Protein AF-A0A432VXI5-F1 (afdb_monomer_lite)

Foldseek 3Di:
DVVLLVLLVVLVVLLVVLVVVLVVLCVVLLVVCCVVPVPLSVVQDDDPVCPPPNSVCCVQQVVVLVPPPDPVNSVSSPVSNVSVVSSVVSVVSSVVSVVVVVVVD

Structure (mmCIF, N/CA/C/O backbone):
data_AF-A0A432VXI5-F1
#
_entry.id   AF-A0A432VXI5-F1
#
loop_
_atom_site.group_PDB
_atom_site.id
_atom_site.type_symbol
_atom_site.label_atom_id
_atom_site.label_alt_id
_atom_site.label_comp_id
_atom_site.label_asym_id
_atom_site.label_entity_id
_atom_site.label_seq_id
_atom_site.pdbx_PDB_ins_code
_atom_site.Cartn_x
_atom_site.Cartn_y
_atom_site.Cartn_z
_atom_site.occupancy
_atom_site.B_iso_or_equiv
_atom_site.auth_seq_id
_atom_site.auth_comp_id
_atom_site.auth_asym_id
_atom_site.auth_atom_id
_atom_site.pdbx_PDB_model_num
ATOM 1 N N . MET A 1 1 ? 18.303 -3.296 -26.479 1.00 77.56 1 MET A N 1
ATOM 2 C CA . MET A 1 1 ? 17.075 -2.656 -25.960 1.00 77.56 1 MET A CA 1
ATOM 3 C C . MET A 1 1 ? 16.111 -3.669 -25.365 1.00 77.56 1 MET A C 1
ATOM 5 O O . MET A 1 1 ? 15.550 -3.382 -24.317 1.00 77.56 1 MET A O 1
ATOM 9 N N . ASP A 1 2 ? 16.000 -4.863 -25.948 1.00 82.19 2 ASP A N 1
ATOM 10 C CA . ASP A 1 2 ? 15.068 -5.912 -25.499 1.00 82.19 2 ASP A CA 1
ATOM 11 C C . ASP A 1 2 ? 15.251 -6.315 -24.025 1.00 82.19 2 ASP A C 1
ATOM 13 O O . ASP A 1 2 ? 14.289 -6.307 -23.270 1.00 82.19 2 ASP A O 1
ATOM 17 N N . TYR A 1 3 ? 16.493 -6.483 -23.554 1.00 87.25 3 TYR A N 1
ATOM 18 C CA . TYR A 1 3 ? 16.768 -6.784 -22.138 1.00 87.25 3 TYR A CA 1
ATOM 19 C C . TYR A 1 3 ? 16.259 -5.708 -21.155 1.00 87.25 3 TYR A C 1
ATOM 21 O O . TYR A 1 3 ? 15.808 -6.016 -20.056 1.00 87.25 3 TYR A O 1
ATOM 29 N N . VAL A 1 4 ? 16.310 -4.426 -21.539 1.00 86.94 4 VAL A N 1
ATOM 30 C CA . VAL A 1 4 ? 15.814 -3.322 -20.693 1.00 86.94 4 VAL A CA 1
ATOM 31 C C . VAL A 1 4 ? 14.287 -3.338 -20.643 1.00 86.94 4 VAL A C 1
ATOM 33 O O . VAL A 1 4 ? 13.696 -3.076 -19.594 1.00 86.94 4 VAL A O 1
ATOM 36 N N . PHE A 1 5 ? 13.651 -3.685 -21.762 1.00 88.00 5 PHE A N 1
ATOM 37 C CA . PHE A 1 5 ? 12.208 -3.860 -21.843 1.00 88.00 5 PHE A CA 1
ATOM 38 C C . PHE A 1 5 ? 11.730 -5.053 -21.001 1.00 88.00 5 PHE A C 1
ATOM 40 O O . PHE A 1 5 ? 10.776 -4.907 -20.240 1.00 88.00 5 PHE A O 1
ATOM 47 N N . ASP A 1 6 ? 12.437 -6.185 -21.036 1.00 91.38 6 ASP A N 1
ATOM 48 C CA . ASP A 1 6 ? 12.122 -7.354 -20.206 1.00 91.38 6 ASP A CA 1
ATOM 49 C C . ASP A 1 6 ? 12.199 -7.028 -18.706 1.00 91.38 6 ASP A C 1
ATOM 51 O O . ASP A 1 6 ? 11.297 -7.371 -17.939 1.00 91.38 6 ASP A O 1
ATOM 55 N N . ILE A 1 7 ? 13.226 -6.284 -18.277 1.00 91.31 7 ILE A N 1
ATOM 56 C CA . ILE A 1 7 ? 13.325 -5.801 -16.891 1.00 91.31 7 ILE A CA 1
ATOM 57 C C . ILE A 1 7 ? 12.150 -4.875 -16.554 1.00 91.31 7 ILE A C 1
ATOM 59 O O . ILE A 1 7 ? 11.556 -5.000 -15.481 1.00 91.31 7 ILE A O 1
ATOM 63 N N . ALA A 1 8 ? 11.785 -3.957 -17.454 1.00 91.00 8 ALA A N 1
ATOM 64 C CA . ALA A 1 8 ? 10.646 -3.069 -17.243 1.00 91.00 8 ALA A CA 1
ATOM 65 C C . ALA A 1 8 ? 9.347 -3.868 -17.019 1.00 91.00 8 ALA A C 1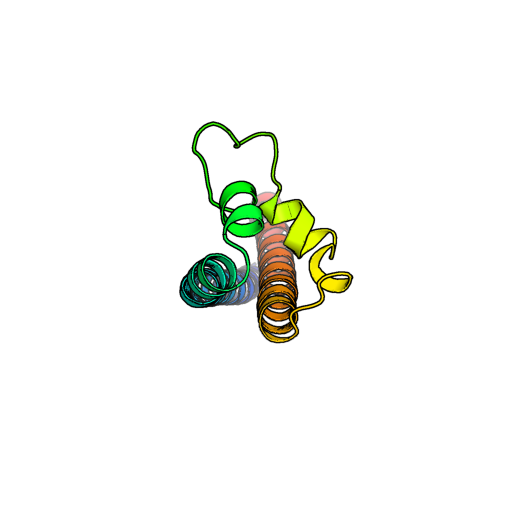
ATOM 67 O O . ALA A 1 8 ? 8.581 -3.545 -16.109 1.00 91.00 8 ALA A O 1
ATOM 68 N N . LEU A 1 9 ? 9.132 -4.952 -17.772 1.00 92.50 9 LEU A N 1
ATOM 69 C CA . LEU A 1 9 ? 7.979 -5.838 -17.591 1.00 92.50 9 LEU A CA 1
ATOM 70 C C . LEU A 1 9 ? 7.961 -6.520 -16.217 1.00 92.50 9 LEU A C 1
ATOM 72 O O . LEU A 1 9 ? 6.892 -6.626 -15.614 1.00 92.50 9 LEU A O 1
ATOM 76 N N . VAL A 1 10 ? 9.116 -6.926 -15.678 1.00 94.50 10 VAL A N 1
ATOM 77 C CA . VAL A 1 10 ? 9.202 -7.487 -14.316 1.00 94.50 10 VAL A CA 1
ATOM 78 C C . VAL A 1 10 ? 8.711 -6.474 -13.278 1.00 94.50 10 VAL A C 1
ATOM 80 O O . VAL A 1 10 ? 7.903 -6.814 -12.410 1.00 94.50 10 VAL A O 1
ATOM 83 N N . PHE A 1 11 ? 9.137 -5.213 -13.387 1.00 94.12 11 PHE A N 1
ATOM 84 C CA . PHE A 1 11 ? 8.687 -4.151 -12.483 1.00 94.12 11 PHE A CA 1
ATOM 85 C C . PHE A 1 11 ? 7.205 -3.799 -12.669 1.00 94.12 11 PHE A C 1
ATOM 87 O O . PHE A 1 11 ? 6.505 -3.576 -11.679 1.00 94.12 11 PHE A O 1
ATOM 94 N N . ALA A 1 12 ? 6.693 -3.823 -13.902 1.00 92.06 12 ALA A N 1
ATOM 95 C CA . ALA A 1 12 ? 5.262 -3.676 -14.163 1.00 92.06 12 ALA A CA 1
ATOM 96 C C . ALA A 1 12 ? 4.444 -4.812 -13.520 1.00 92.06 12 ALA A C 1
ATOM 98 O O . ALA A 1 12 ? 3.410 -4.558 -12.901 1.00 92.06 12 ALA A O 1
ATOM 99 N N . GLY A 1 13 ? 4.932 -6.054 -13.599 1.00 94.94 13 GLY A N 1
ATOM 100 C CA . GLY A 1 13 ? 4.329 -7.209 -12.934 1.00 94.94 13 GLY A CA 1
ATOM 101 C C . GLY A 1 13 ? 4.325 -7.069 -11.410 1.00 94.94 13 GLY A C 1
ATOM 102 O O . GLY A 1 13 ? 3.288 -7.259 -10.773 1.00 94.94 13 GLY A O 1
ATOM 103 N N . ALA A 1 14 ? 5.450 -6.656 -10.818 1.00 94.12 14 ALA A N 1
ATOM 104 C CA . ALA A 1 14 ? 5.541 -6.378 -9.384 1.00 94.12 14 ALA A CA 1
ATOM 105 C C . ALA A 1 14 ? 4.561 -5.275 -8.942 1.00 94.12 14 ALA A C 1
ATOM 107 O O . ALA A 1 14 ? 3.901 -5.410 -7.909 1.00 94.12 14 ALA A O 1
ATOM 108 N N . PHE A 1 15 ? 4.407 -4.214 -9.741 1.00 94.50 15 PHE A N 1
ATOM 109 C CA . PHE A 1 15 ? 3.408 -3.175 -9.496 1.00 94.50 15 PHE A CA 1
ATOM 110 C C . PHE A 1 15 ? 1.975 -3.722 -9.555 1.00 94.50 15 PHE A C 1
ATOM 112 O O . PHE A 1 15 ? 1.188 -3.464 -8.642 1.00 94.50 15 PHE A O 1
ATOM 119 N N . ALA A 1 16 ? 1.640 -4.519 -10.574 1.00 95.44 16 ALA A N 1
ATOM 120 C CA . ALA A 1 16 ? 0.315 -5.121 -10.716 1.00 95.44 16 ALA A CA 1
ATOM 121 C C . ALA A 1 16 ? -0.030 -6.039 -9.531 1.00 95.44 16 ALA A C 1
ATOM 123 O O . ALA A 1 16 ? -1.122 -5.944 -8.967 1.00 95.44 16 ALA A O 1
ATOM 124 N N . ILE A 1 17 ? 0.920 -6.867 -9.088 1.00 95.38 17 ILE A N 1
ATOM 125 C CA . ILE A 1 17 ? 0.770 -7.694 -7.881 1.00 95.38 17 ILE A CA 1
ATOM 126 C C . ILE A 1 17 ? 0.562 -6.805 -6.648 1.00 95.38 17 ILE A C 1
ATOM 128 O O . ILE A 1 17 ? -0.344 -7.054 -5.852 1.00 95.38 17 ILE A O 1
ATOM 132 N N . GLY A 1 18 ? 1.345 -5.733 -6.507 1.00 93.44 18 GLY A N 1
ATOM 133 C CA . GLY A 1 18 ? 1.194 -4.760 -5.426 1.00 93.44 18 GLY A CA 1
ATOM 134 C C . GLY A 1 18 ? -0.196 -4.113 -5.384 1.00 93.44 18 GLY A C 1
ATOM 135 O O . GLY A 1 18 ? -0.780 -3.981 -4.305 1.00 93.44 18 GLY A O 1
ATOM 136 N N . LEU A 1 19 ? -0.776 -3.776 -6.542 1.00 92.50 19 LEU A N 1
ATOM 137 C CA . LEU A 1 19 ? -2.148 -3.265 -6.638 1.00 92.50 19 LEU A CA 1
ATOM 138 C C . LEU A 1 19 ? -3.181 -4.298 -6.180 1.00 92.50 19 LEU A C 1
ATOM 140 O O . LEU A 1 19 ? -4.062 -3.964 -5.388 1.00 92.50 19 LEU A O 1
ATOM 144 N N . ILE 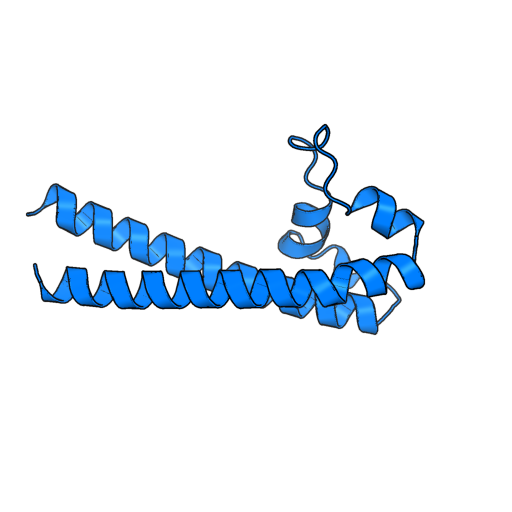A 1 20 ? -3.056 -5.552 -6.623 1.00 95.31 20 ILE A N 1
ATOM 145 C CA . ILE A 1 20 ? -3.963 -6.639 -6.224 1.00 95.31 20 ILE A CA 1
ATOM 146 C C . ILE A 1 20 ? -3.922 -6.838 -4.705 1.00 95.31 20 ILE A C 1
ATOM 148 O O . ILE A 1 20 ? -4.969 -6.892 -4.054 1.00 95.31 20 ILE A O 1
ATOM 152 N N . ILE A 1 21 ? -2.722 -6.884 -4.118 1.00 94.19 21 ILE A N 1
ATOM 153 C CA . ILE A 1 21 ? -2.555 -7.018 -2.666 1.00 94.19 21 ILE A CA 1
ATOM 154 C C . ILE A 1 21 ? -3.144 -5.799 -1.944 1.00 94.19 21 ILE A C 1
ATOM 156 O O . ILE A 1 21 ? -3.830 -5.963 -0.937 1.00 94.19 21 ILE A O 1
ATOM 160 N N . THR A 1 22 ? -2.936 -4.585 -2.460 1.00 91.94 22 THR A N 1
ATOM 161 C CA . THR A 1 22 ? -3.504 -3.354 -1.881 1.00 91.94 22 THR A CA 1
ATOM 162 C C . THR A 1 22 ? -5.030 -3.408 -1.845 1.00 91.94 22 THR A C 1
ATOM 164 O O . THR A 1 22 ? -5.630 -3.148 -0.803 1.00 91.94 22 THR A O 1
ATOM 167 N N . VAL A 1 23 ? -5.665 -3.808 -2.949 1.00 91.06 23 VAL A N 1
ATOM 168 C CA . VAL A 1 23 ? -7.124 -3.965 -3.033 1.00 91.06 23 VAL A CA 1
ATOM 169 C C . VAL A 1 23 ? -7.617 -5.016 -2.037 1.00 91.06 23 VAL A C 1
ATOM 171 O O . VAL A 1 23 ? -8.572 -4.772 -1.300 1.00 91.06 23 VAL A O 1
ATOM 174 N N . PHE A 1 24 ? -6.940 -6.162 -1.947 1.00 93.12 24 PHE A N 1
ATOM 175 C CA . PHE A 1 24 ? -7.278 -7.195 -0.968 1.00 93.12 24 PHE A CA 1
ATOM 176 C C . PHE A 1 24 ? -7.169 -6.689 0.479 1.00 93.12 24 PHE A C 1
ATOM 178 O O . PHE A 1 24 ? -8.054 -6.928 1.303 1.00 93.12 24 PHE A O 1
ATOM 185 N N . LEU A 1 25 ? -6.106 -5.945 0.791 1.00 92.06 25 LEU A N 1
ATOM 186 C CA . LEU A 1 25 ? -5.915 -5.343 2.106 1.00 92.06 25 LEU A CA 1
ATOM 187 C C . LEU A 1 25 ? -6.981 -4.288 2.412 1.00 92.06 25 LEU A C 1
ATOM 189 O O . LEU A 1 25 ? -7.439 -4.229 3.549 1.00 92.06 25 LEU A O 1
ATOM 193 N N . TRP A 1 26 ? -7.444 -3.513 1.427 1.00 92.19 26 TRP A N 1
ATOM 194 C CA . TRP A 1 26 ? -8.577 -2.597 1.598 1.00 92.19 26 TRP A CA 1
ATOM 195 C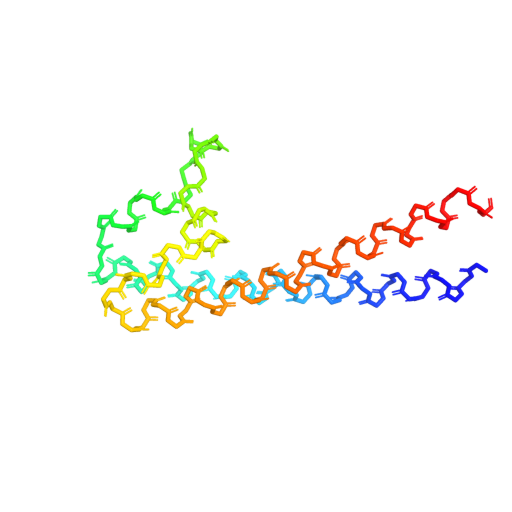 C . TRP A 1 26 ? -9.856 -3.312 2.004 1.00 92.19 26 TRP A C 1
ATOM 197 O O . TRP A 1 26 ? -10.517 -2.873 2.949 1.00 92.19 26 TRP A O 1
ATOM 207 N N . PHE A 1 27 ? -10.177 -4.435 1.360 1.00 91.31 27 PHE A N 1
ATOM 208 C CA . PHE A 1 27 ? -11.361 -5.220 1.712 1.00 91.31 27 PHE A CA 1
ATOM 209 C C . PHE A 1 27 ? -11.337 -5.734 3.154 1.00 91.31 27 PHE A C 1
ATOM 211 O O . PHE A 1 27 ? -12.401 -5.917 3.736 1.00 91.31 27 PHE A O 1
ATOM 218 N N . LYS A 1 28 ? -10.159 -5.922 3.761 1.00 91.62 28 LYS A N 1
ATOM 219 C CA . LYS A 1 28 ? -10.038 -6.261 5.189 1.00 91.62 28 LYS A CA 1
ATOM 220 C C . LYS A 1 28 ? -9.968 -5.033 6.096 1.00 91.62 28 LYS A C 1
ATOM 222 O O . LYS A 1 28 ? -10.593 -5.005 7.153 1.00 91.62 28 LYS A O 1
ATOM 227 N N . PHE A 1 29 ? -9.224 -4.014 5.684 1.00 92.00 29 PHE A N 1
ATOM 228 C CA . PHE A 1 29 ? -8.957 -2.817 6.473 1.00 92.00 29 PHE A CA 1
ATOM 229 C C . PHE A 1 29 ? -10.215 -1.975 6.696 1.00 92.00 29 PHE A C 1
ATOM 231 O O . PHE A 1 29 ? -10.515 -1.618 7.831 1.00 92.00 29 PHE A O 1
ATOM 238 N N . PHE A 1 30 ? -10.987 -1.681 5.648 1.00 91.69 30 PHE A N 1
ATOM 239 C CA . PHE A 1 30 ? -12.141 -0.789 5.776 1.00 91.69 30 PHE A CA 1
ATOM 240 C C . PHE A 1 30 ? -13.247 -1.339 6.694 1.00 91.69 30 PHE A C 1
ATOM 242 O O . PHE A 1 30 ? -13.730 -0.574 7.530 1.00 91.69 30 PHE A O 1
ATOM 249 N N . PRO A 1 31 ? -13.635 -2.629 6.621 1.00 92.88 31 PRO A N 1
ATOM 250 C CA . PRO A 1 31 ? -14.555 -3.213 7.596 1.00 92.88 31 PRO A CA 1
ATOM 251 C C . PRO A 1 31 ? -13.995 -3.222 9.021 1.00 92.88 31 PRO A C 1
ATOM 253 O O . PRO A 1 31 ? -14.726 -2.919 9.961 1.00 92.88 31 PRO A O 1
ATOM 256 N N . LEU A 1 32 ? -12.700 -3.517 9.189 1.00 92.75 32 LEU A N 1
ATOM 257 C CA . LEU A 1 32 ? -12.046 -3.511 10.499 1.00 92.75 32 LEU A CA 1
ATOM 258 C C . LEU A 1 32 ? -12.112 -2.126 11.154 1.00 92.75 32 LEU A C 1
ATOM 260 O O . LEU A 1 32 ? -12.497 -2.018 12.319 1.00 92.75 32 LEU A O 1
ATOM 264 N N . VAL A 1 33 ? -11.777 -1.075 10.401 1.00 91.62 33 VAL A N 1
ATOM 265 C CA . VAL A 1 33 ? -11.882 0.308 10.877 1.00 91.62 33 VAL A CA 1
ATOM 266 C C . VAL A 1 33 ? -13.339 0.652 11.161 1.00 91.62 33 VAL A C 1
ATOM 268 O O . VAL A 1 33 ? -13.622 1.141 12.240 1.00 91.62 33 VAL A O 1
ATOM 271 N N . LYS A 1 34 ? -14.281 0.321 10.267 1.00 92.62 34 LYS A N 1
ATOM 272 C CA . LYS A 1 34 ? -15.715 0.593 10.476 1.00 92.62 34 LYS A CA 1
ATOM 273 C C . LYS A 1 34 ? -16.255 0.004 11.782 1.00 92.62 34 LYS A C 1
ATOM 275 O O . LYS A 1 34 ? -17.076 0.645 12.427 1.00 92.62 34 LYS A O 1
ATOM 280 N N . ASN A 1 35 ? -15.814 -1.198 12.150 1.00 92.31 35 ASN A N 1
ATOM 281 C CA . ASN A 1 35 ? -16.267 -1.880 13.364 1.00 92.31 35 ASN A CA 1
ATOM 282 C C . ASN A 1 35 ? -15.572 -1.371 14.634 1.00 92.31 35 ASN A C 1
ATOM 284 O O . ASN A 1 35 ? -16.149 -1.440 15.712 1.00 92.31 35 ASN A O 1
ATOM 288 N N . THR A 1 36 ? -14.332 -0.899 14.507 1.00 91.12 36 THR A N 1
ATOM 289 C CA . THR A 1 36 ? -13.521 -0.430 15.639 1.00 91.12 36 THR A CA 1
ATOM 290 C C . THR A 1 36 ? -13.780 1.043 15.946 1.00 91.12 36 THR A C 1
ATOM 292 O O . THR A 1 36 ? -13.884 1.430 17.103 1.00 91.12 36 THR A O 1
ATOM 295 N N . ASP A 1 37 ? -13.858 1.856 14.898 1.00 89.00 37 ASP A N 1
ATOM 296 C CA . ASP A 1 37 ? -13.949 3.308 14.947 1.00 89.00 37 ASP A CA 1
ATOM 297 C C . ASP A 1 37 ? -14.700 3.820 13.708 1.00 89.00 37 ASP A C 1
ATOM 299 O O . ASP A 1 37 ? -14.122 4.097 12.644 1.00 89.00 37 ASP A O 1
ATOM 303 N N . PRO A 1 38 ? -16.034 3.907 13.829 1.00 89.38 38 PRO A N 1
ATOM 304 C CA . PRO A 1 38 ? -16.895 4.384 12.761 1.00 89.38 38 PRO A CA 1
ATOM 305 C C . PRO A 1 38 ? -16.570 5.817 12.327 1.00 89.38 38 PRO A C 1
ATOM 307 O O . PRO A 1 38 ? -16.802 6.158 11.166 1.00 89.38 38 PRO A O 1
ATOM 310 N N . GLU A 1 39 ? -16.048 6.655 13.226 1.00 88.69 39 GLU A N 1
ATOM 311 C CA . GLU A 1 39 ? -15.718 8.049 12.935 1.00 88.69 39 GLU A CA 1
ATOM 312 C C . GLU A 1 39 ? -14.482 8.132 12.037 1.00 88.69 39 GLU A C 1
ATOM 314 O O . GLU A 1 39 ? -14.539 8.736 10.960 1.00 88.69 39 GLU A O 1
ATOM 319 N N . LEU A 1 40 ? -13.410 7.419 12.397 1.00 87.00 40 LEU A N 1
ATOM 320 C CA . LEU A 1 40 ? -12.232 7.277 11.545 1.00 87.00 40 LEU A CA 1
ATOM 321 C C . LEU A 1 40 ? -12.609 6.671 10.189 1.00 87.00 40 LEU A C 1
ATOM 323 O O . LEU A 1 40 ? -12.172 7.154 9.145 1.00 87.00 40 LEU A O 1
ATOM 327 N N . TYR A 1 41 ? -13.483 5.662 10.158 1.00 89.56 41 TYR A N 1
ATOM 328 C CA . TYR A 1 41 ? -13.976 5.108 8.896 1.00 89.56 41 TYR A CA 1
ATOM 329 C C . TYR A 1 41 ? -14.670 6.164 8.019 1.00 89.56 41 TYR A C 1
ATOM 331 O O . TYR A 1 41 ? -14.454 6.198 6.807 1.00 89.56 41 TYR A O 1
ATOM 339 N N . GLN A 1 42 ? -15.483 7.050 8.600 1.00 86.31 42 GLN A N 1
ATOM 340 C CA . GLN A 1 42 ? -16.157 8.122 7.858 1.00 86.31 42 GLN A CA 1
ATOM 341 C C . GLN A 1 42 ? -15.187 9.140 7.256 1.00 86.31 42 GLN A C 1
ATOM 343 O O . GLN A 1 42 ? -15.494 9.693 6.192 1.00 86.31 42 GLN A O 1
ATOM 348 N N . GLN A 1 43 ? -14.049 9.362 7.918 1.00 84.94 43 GLN A N 1
ATOM 349 C CA . GLN A 1 43 ? -12.963 10.212 7.436 1.00 84.94 43 GLN A CA 1
ATOM 350 C C . GLN A 1 43 ? -12.158 9.512 6.335 1.00 84.94 43 GLN A C 1
ATOM 352 O O . GLN A 1 43 ? -11.883 10.117 5.305 1.00 84.94 43 GLN A O 1
ATOM 357 N N . LEU A 1 44 ? -11.816 8.232 6.515 1.00 84.31 44 LEU A N 1
ATOM 358 C CA . LEU A 1 44 ? -10.970 7.480 5.583 1.00 84.31 44 LEU A CA 1
ATOM 359 C C . LEU A 1 44 ? -11.706 6.983 4.334 1.00 84.31 44 LEU A C 1
ATOM 361 O O . LEU A 1 44 ? -11.058 6.748 3.312 1.00 84.31 44 LEU A O 1
ATOM 365 N N . ARG A 1 45 ? -13.028 6.767 4.396 1.00 78.94 45 ARG A N 1
ATOM 366 C CA . ARG A 1 45 ? -13.782 6.202 3.267 1.00 78.94 45 ARG A CA 1
ATOM 367 C C . ARG A 1 45 ? -13.658 7.091 2.031 1.00 78.94 45 ARG A C 1
ATOM 369 O O . ARG A 1 45 ? -13.782 8.314 2.107 1.00 78.94 45 ARG A O 1
ATOM 376 N N . PHE A 1 46 ? -13.495 6.464 0.872 1.00 67.56 46 PHE A N 1
ATOM 377 C CA . PHE A 1 46 ? -13.471 7.163 -0.408 1.00 67.56 46 PHE A CA 1
ATOM 378 C C . PHE A 1 46 ? -14.822 7.855 -0.656 1.00 67.56 46 PHE A C 1
ATOM 380 O O . PHE A 1 46 ? -15.816 7.207 -0.978 1.00 67.56 46 PHE A O 1
ATOM 387 N N . ARG A 1 47 ? -14.881 9.181 -0.480 1.00 61.03 47 ARG A N 1
ATOM 388 C CA . ARG A 1 47 ? -16.004 10.015 -0.934 1.00 61.03 47 ARG A CA 1
ATOM 389 C C . ARG A 1 47 ? -15.607 10.682 -2.248 1.00 61.03 47 ARG A C 1
ATOM 391 O O . ARG A 1 47 ? -14.546 11.296 -2.313 1.00 61.03 47 ARG A O 1
ATOM 398 N N . ALA A 1 48 ? -16.481 10.626 -3.255 1.00 52.78 48 ALA A N 1
ATOM 399 C CA . ALA A 1 48 ? -16.255 11.227 -4.577 1.00 52.78 48 ALA A CA 1
ATOM 400 C C . ALA A 1 48 ? -15.897 12.730 -4.518 1.00 52.78 48 ALA A C 1
ATOM 402 O O . ALA A 1 48 ? -15.140 13.216 -5.347 1.00 52.78 48 ALA A O 1
ATOM 403 N N . TRP A 1 49 ? -16.373 13.453 -3.495 1.00 46.47 49 TRP A N 1
ATOM 404 C CA . TRP A 1 49 ? -16.087 14.882 -3.289 1.00 46.47 49 TRP A CA 1
ATOM 405 C C . TRP A 1 49 ? -14.743 15.161 -2.579 1.00 46.47 49 TRP A C 1
ATOM 407 O O . TRP A 1 49 ? -14.249 16.283 -2.579 1.00 46.47 49 TRP A O 1
ATOM 417 N N . SER A 1 50 ? -14.109 14.147 -1.984 1.00 50.09 50 SER A N 1
ATOM 418 C CA . SER A 1 50 ? -12.864 14.273 -1.208 1.00 50.09 50 SER A CA 1
ATOM 419 C C . SER A 1 50 ? -11.619 13.967 -2.047 1.00 50.09 50 SER A C 1
ATOM 421 O O . SER A 1 50 ? -10.611 13.513 -1.523 1.00 50.09 50 SER A O 1
ATOM 423 N N . LEU A 1 51 ? -11.651 14.194 -3.361 1.00 49.97 51 LEU A N 1
ATOM 424 C CA . LEU A 1 51 ? -10.489 13.945 -4.227 1.00 49.97 51 LEU A CA 1
ATOM 425 C C . LEU A 1 51 ? -9.268 14.822 -3.869 1.00 49.97 51 LEU A C 1
ATOM 427 O O . LEU A 1 51 ? -8.134 14.439 -4.160 1.00 49.97 51 LEU A O 1
ATOM 431 N N . PHE A 1 52 ? -9.487 15.952 -3.182 1.00 50.66 52 PHE A N 1
ATOM 432 C CA . PHE A 1 52 ? -8.443 16.916 -2.805 1.00 50.66 52 PHE A CA 1
ATOM 433 C C . PHE A 1 52 ? -7.959 16.801 -1.357 1.00 50.66 52 PHE A C 1
ATOM 435 O O . PHE A 1 52 ? -6.795 17.078 -1.080 1.00 50.66 52 PHE A O 1
ATOM 442 N N . ASN A 1 53 ? -8.814 16.343 -0.441 1.00 52.06 53 ASN A N 1
ATOM 443 C CA . ASN A 1 53 ? -8.409 16.001 0.915 1.00 52.06 53 ASN A CA 1
ATOM 444 C C . ASN A 1 53 ? -8.205 14.492 0.912 1.00 52.06 53 ASN A C 1
ATOM 446 O O . ASN A 1 53 ? -9.178 13.763 0.764 1.00 52.06 53 ASN A O 1
ATOM 450 N N . LYS A 1 54 ? -6.965 14.004 0.989 1.00 70.00 54 LYS A N 1
ATOM 451 C CA . LYS A 1 54 ? -6.669 12.562 0.948 1.00 70.00 54 LYS A CA 1
ATOM 452 C C . LYS A 1 54 ? -6.423 12.020 2.369 1.00 70.00 54 LYS A C 1
ATOM 454 O O . LYS A 1 54 ? -5.292 11.628 2.654 1.00 70.00 54 LYS A O 1
ATOM 459 N N . PRO A 1 55 ? -7.426 11.981 3.272 1.00 78.62 55 PRO A N 1
ATOM 460 C CA . PRO A 1 55 ? -7.252 11.528 4.650 1.00 78.62 55 PRO A CA 1
ATOM 461 C C . PRO A 1 55 ? -6.751 10.087 4.700 1.00 78.62 55 PRO A C 1
ATOM 463 O O . PRO A 1 55 ? -5.853 9.798 5.472 1.00 78.62 55 PRO A O 1
ATOM 466 N N . TYR A 1 56 ? -7.205 9.213 3.794 1.00 83.94 56 TYR A N 1
ATOM 467 C CA . TYR A 1 56 ? -6.626 7.875 3.640 1.00 83.94 56 TYR A CA 1
ATOM 468 C C . TYR A 1 56 ? -5.124 7.910 3.321 1.00 83.94 56 TYR A C 1
ATOM 470 O O . TYR A 1 56 ? -4.332 7.193 3.930 1.00 83.94 56 TYR A O 1
ATOM 478 N N . MET A 1 57 ? -4.716 8.757 2.372 1.00 82.50 57 MET A N 1
ATOM 479 C CA . MET A 1 57 ? -3.315 8.842 1.966 1.00 82.50 57 MET A CA 1
ATOM 480 C C . MET A 1 57 ? -2.447 9.405 3.092 1.00 82.50 57 MET A C 1
ATOM 482 O O . MET A 1 57 ? -1.351 8.903 3.302 1.00 82.50 57 MET A O 1
ATOM 486 N N . ASN A 1 58 ? -2.934 10.398 3.839 1.00 85.69 58 ASN A N 1
ATOM 487 C CA . ASN A 1 58 ? -2.241 10.906 5.022 1.00 85.69 58 ASN A CA 1
ATOM 488 C C . ASN A 1 58 ? -2.154 9.823 6.102 1.00 85.69 58 ASN A C 1
ATOM 490 O O . ASN A 1 58 ? -1.057 9.491 6.545 1.00 85.69 58 ASN A O 1
ATOM 494 N N . PHE A 1 59 ? -3.277 9.183 6.419 1.00 86.88 59 PHE A N 1
ATOM 495 C CA . PHE A 1 59 ? -3.340 8.160 7.448 1.00 86.88 59 PHE A CA 1
ATOM 496 C C . PHE A 1 59 ? -2.329 7.038 7.206 1.00 86.88 59 PHE A C 1
ATOM 498 O O . PHE A 1 59 ? -1.576 6.690 8.112 1.00 86.88 59 PHE A O 1
ATOM 505 N N . ILE A 1 60 ? -2.257 6.530 5.969 1.00 89.62 60 ILE A N 1
ATOM 506 C CA . ILE A 1 60 ? -1.357 5.440 5.577 1.00 89.62 60 ILE A CA 1
ATOM 507 C C . ILE A 1 60 ? 0.063 5.930 5.268 1.00 89.62 60 ILE A C 1
ATOM 509 O O . ILE A 1 60 ? 1.020 5.445 5.861 1.00 89.62 60 ILE A O 1
ATOM 513 N N . PHE A 1 61 ? 0.246 6.891 4.361 1.00 86.69 61 PHE A N 1
ATOM 514 C CA . PHE A 1 61 ? 1.578 7.259 3.856 1.00 86.69 61 PHE A CA 1
ATOM 515 C C . PHE A 1 61 ? 2.299 8.324 4.688 1.00 86.69 61 PHE A C 1
ATOM 517 O O . PHE A 1 61 ? 3.529 8.346 4.673 1.00 86.69 61 PHE A O 1
ATOM 524 N N . LYS A 1 62 ? 1.585 9.145 5.474 1.00 87.88 62 LYS A N 1
ATOM 525 C CA . LYS A 1 62 ? 2.199 9.972 6.536 1.00 87.88 62 LYS A CA 1
ATOM 526 C C . LYS A 1 62 ? 2.291 9.244 7.880 1.00 87.88 62 LYS A C 1
ATOM 528 O O . LYS A 1 62 ? 2.764 9.828 8.849 1.00 87.88 62 LYS A O 1
ATOM 533 N N . LYS A 1 63 ? 1.904 7.963 7.929 1.00 88.75 63 LYS A N 1
ATOM 534 C CA . LYS A 1 63 ? 2.038 7.077 9.097 1.00 88.75 63 LYS A CA 1
ATOM 535 C C . LYS A 1 63 ? 1.286 7.557 10.347 1.00 88.75 63 LYS A C 1
ATOM 537 O O . LYS A 1 63 ? 1.658 7.187 11.458 1.00 88.75 63 LYS A O 1
ATOM 542 N N . GLU A 1 64 ? 0.202 8.318 10.192 1.00 89.31 64 GLU A N 1
ATOM 543 C CA . GLU A 1 64 ? -0.617 8.784 11.328 1.00 89.31 64 GLU A CA 1
ATOM 544 C C . GLU A 1 64 ? -1.212 7.604 12.121 1.00 89.31 64 GLU A C 1
ATOM 546 O O . GLU A 1 64 ? -1.416 7.698 13.330 1.00 89.31 64 GLU A O 1
ATOM 551 N N . PHE A 1 65 ? -1.377 6.442 11.473 1.00 89.31 65 PHE A N 1
ATOM 552 C CA . PHE A 1 65 ? -1.791 5.192 12.1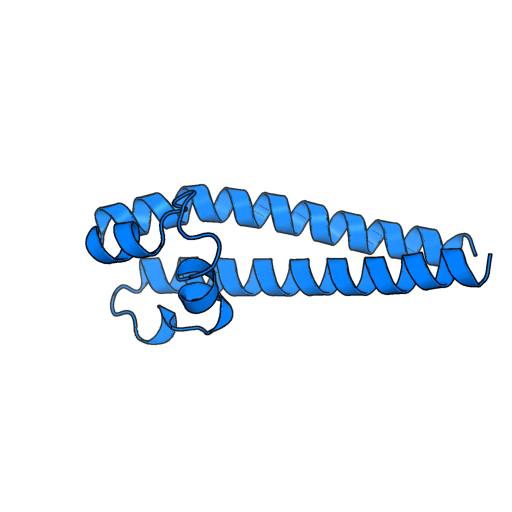16 1.00 89.31 65 PHE A CA 1
ATOM 553 C C . PHE A 1 65 ? -0.885 4.738 13.277 1.00 89.31 65 PHE A C 1
ATOM 555 O O . PHE A 1 65 ? -1.297 3.891 14.069 1.00 89.31 65 PHE A O 1
ATOM 562 N N . GLN A 1 66 ? 0.352 5.238 13.395 1.00 89.88 66 GLN A N 1
ATOM 563 C CA . GLN A 1 66 ? 1.265 4.861 14.482 1.00 89.88 66 GLN A CA 1
ATOM 564 C C . GLN A 1 66 ? 0.765 5.318 15.856 1.00 89.88 66 GLN A C 1
ATOM 566 O O . GLN A 1 66 ? 0.969 4.601 16.836 1.00 89.88 66 GLN A O 1
ATOM 571 N N . GLY A 1 67 ? 0.077 6.463 15.913 1.00 87.19 67 GLY A N 1
ATOM 572 C CA . GLY A 1 67 ? -0.550 6.980 17.133 1.00 87.19 67 GLY A CA 1
ATOM 573 C C . GLY A 1 67 ? -1.875 6.299 17.484 1.00 87.19 67 GLY A C 1
ATOM 574 O O . GLY A 1 67 ? -2.491 6.641 18.489 1.00 87.19 67 GLY A O 1
ATOM 575 N N . TYR A 1 68 ? -2.336 5.349 16.667 1.00 88.56 68 TYR A N 1
ATOM 576 C CA . TYR A 1 68 ? -3.634 4.719 16.844 1.00 88.56 68 TYR A CA 1
ATOM 577 C C . TYR A 1 68 ? -3.580 3.582 17.874 1.00 88.56 68 TYR A C 1
ATOM 579 O O . TYR A 1 68 ? -2.754 2.671 17.770 1.00 88.56 68 TYR A O 1
ATOM 587 N N . LEU A 1 69 ? -4.481 3.626 18.862 1.00 87.69 69 LEU A N 1
ATOM 588 C CA . LEU A 1 69 ? -4.488 2.704 20.006 1.00 87.69 69 LEU A CA 1
ATOM 589 C C . LEU A 1 69 ? -4.834 1.261 19.613 1.00 87.69 69 LEU A C 1
ATOM 591 O O . LEU A 1 69 ? -4.325 0.317 20.215 1.00 87.69 69 LEU A O 1
ATOM 595 N N . ASN A 1 70 ? -5.681 1.064 18.597 1.00 91.75 70 ASN A N 1
ATOM 596 C CA . ASN A 1 70 ? -6.068 -0.279 18.182 1.00 91.75 70 ASN A CA 1
ATOM 597 C C . ASN A 1 70 ? -4.953 -0.956 17.369 1.00 91.75 70 ASN A C 1
ATOM 599 O O . ASN A 1 70 ? -4.665 -0.591 16.224 1.00 91.75 70 ASN A O 1
ATOM 603 N N . GLU A 1 71 ? -4.370 -2.006 17.944 1.00 91.44 71 GLU A N 1
ATOM 604 C CA . GLU A 1 71 ? -3.259 -2.738 17.339 1.00 91.44 71 GLU A CA 1
ATOM 605 C C . GLU A 1 71 ? -3.635 -3.425 16.015 1.00 91.44 71 GLU A C 1
ATOM 607 O O . GLU A 1 71 ? -2.814 -3.482 15.095 1.00 91.44 71 GLU A O 1
ATOM 612 N N . SER A 1 72 ? -4.873 -3.909 15.878 1.00 91.94 72 SER A N 1
ATOM 613 C CA . SER A 1 72 ? -5.335 -4.577 14.655 1.00 91.94 72 SER A CA 1
ATOM 614 C C . SER A 1 72 ? -5.409 -3.602 13.484 1.00 91.94 72 SER A C 1
ATOM 616 O O . SER A 1 72 ? -4.905 -3.909 12.400 1.00 91.94 72 SER A O 1
ATOM 618 N N . VAL A 1 73 ? -5.979 -2.412 13.702 1.00 91.50 73 VAL A N 1
ATOM 619 C CA . VAL A 1 73 ? -6.019 -1.338 12.695 1.00 91.50 73 VAL A CA 1
ATOM 620 C C . VAL A 1 73 ? -4.599 -0.916 12.322 1.00 91.50 73 VAL A C 1
ATOM 622 O O . VAL A 1 73 ? -4.278 -0.831 11.136 1.00 91.50 73 VAL A O 1
ATOM 625 N N . ARG A 1 74 ? -3.718 -0.748 13.316 1.00 93.81 74 ARG A N 1
ATOM 626 C CA . ARG A 1 74 ? -2.314 -0.374 13.108 1.00 93.81 74 ARG A CA 1
ATOM 627 C C . ARG A 1 74 ? -1.552 -1.390 12.254 1.00 93.81 74 ARG A C 1
ATOM 629 O O . ARG A 1 74 ? -0.848 -0.995 11.329 1.00 93.81 74 ARG A O 1
ATOM 636 N N . LYS A 1 75 ? -1.705 -2.693 12.519 1.00 93.94 75 LYS A N 1
ATOM 637 C CA . LYS A 1 75 ? -1.059 -3.766 11.737 1.00 93.94 75 LYS A CA 1
ATOM 638 C C . LYS A 1 75 ? -1.513 -3.769 10.277 1.00 93.94 75 LYS A C 1
ATOM 640 O O . LYS A 1 75 ? -0.680 -3.868 9.379 1.00 93.94 75 LYS A O 1
ATOM 645 N N . HIS A 1 76 ? -2.812 -3.614 10.029 1.00 92.44 76 HIS A N 1
ATOM 646 C CA . HIS A 1 76 ? -3.346 -3.575 8.664 1.00 92.44 76 HIS A CA 1
ATOM 647 C C . HIS A 1 76 ? -2.945 -2.292 7.924 1.00 92.44 76 HIS A C 1
ATOM 649 O O . HIS A 1 76 ? -2.597 -2.351 6.746 1.00 92.44 76 HIS A O 1
ATOM 655 N N . ALA A 1 77 ? -2.925 -1.149 8.616 1.00 92.94 77 ALA A N 1
ATOM 656 C CA . ALA A 1 77 ? -2.437 0.112 8.066 1.00 92.94 77 ALA A CA 1
ATOM 657 C C . ALA A 1 77 ? -0.942 0.044 7.709 1.00 92.94 77 ALA A C 1
ATOM 659 O O . ALA A 1 77 ? -0.539 0.494 6.639 1.00 92.94 77 ALA A O 1
ATOM 660 N N . LEU A 1 78 ? -0.127 -0.590 8.559 1.00 95.06 78 LEU A N 1
ATOM 661 C CA . LEU A 1 78 ? 1.290 -0.830 8.292 1.00 95.06 78 LEU A CA 1
ATOM 662 C C . LEU A 1 78 ? 1.499 -1.736 7.069 1.00 95.06 78 LEU A C 1
ATOM 664 O O . LEU A 1 78 ? 2.371 -1.460 6.248 1.00 95.06 78 LEU A O 1
ATOM 668 N N . ALA A 1 79 ? 0.693 -2.791 6.920 1.00 94.12 79 ALA A N 1
ATOM 669 C CA . ALA A 1 79 ? 0.732 -3.647 5.735 1.00 94.12 79 ALA A CA 1
ATOM 670 C C . ALA A 1 79 ? 0.373 -2.863 4.460 1.00 94.12 79 ALA A C 1
ATOM 672 O O . ALA A 1 79 ? 1.091 -2.951 3.466 1.00 94.12 79 ALA A O 1
ATOM 673 N N . LEU A 1 80 ? -0.683 -2.041 4.508 1.00 93.75 80 LEU A N 1
ATOM 674 C CA . LEU A 1 80 ? -1.066 -1.149 3.408 1.00 93.75 80 LEU A CA 1
ATOM 675 C C . LEU A 1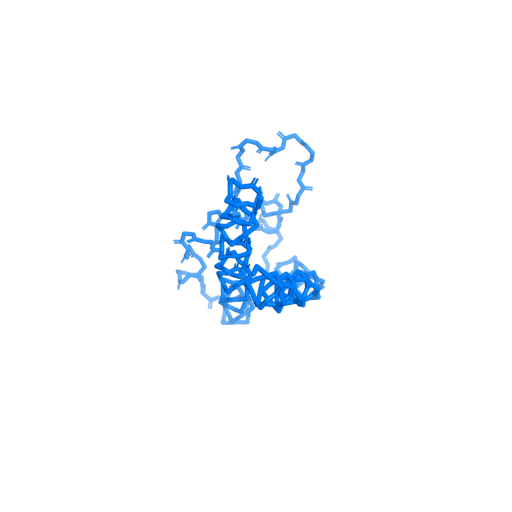 80 ? 0.045 -0.155 3.052 1.00 93.75 80 LEU A C 1
ATOM 677 O O . LEU A 1 80 ? 0.296 0.073 1.870 1.00 93.75 80 LEU A O 1
ATOM 681 N N . TYR A 1 81 ? 0.736 0.399 4.052 1.00 95.06 81 TYR A N 1
ATOM 682 C CA . TYR A 1 81 ? 1.880 1.283 3.838 1.00 95.06 81 TYR A CA 1
ATOM 683 C C . TYR A 1 81 ? 3.011 0.571 3.089 1.00 95.06 81 TYR A C 1
ATOM 685 O O . TYR A 1 81 ? 3.472 1.077 2.070 1.00 95.06 81 TYR A O 1
ATOM 693 N N . TRP A 1 82 ? 3.444 -0.604 3.557 1.00 94.62 82 TRP A N 1
ATOM 694 C CA . TRP A 1 82 ? 4.560 -1.323 2.937 1.00 94.62 82 TRP A CA 1
ATOM 695 C C . TRP A 1 82 ? 4.241 -1.795 1.523 1.00 94.62 82 TRP A C 1
ATOM 697 O O . TRP A 1 82 ? 5.045 -1.581 0.618 1.00 94.62 82 TRP A O 1
ATOM 707 N N . VAL A 1 83 ? 3.064 -2.389 1.318 1.00 94.12 83 VAL A N 1
ATOM 708 C CA . VAL A 1 83 ? 2.637 -2.847 -0.010 1.00 94.12 83 VAL A CA 1
ATOM 709 C C . VAL A 1 83 ? 2.500 -1.661 -0.962 1.00 94.12 83 VAL A C 1
ATOM 711 O O . VAL A 1 83 ? 3.025 -1.714 -2.071 1.00 94.12 83 VAL A O 1
ATOM 714 N N . GLY A 1 84 ? 1.868 -0.570 -0.519 1.00 91.44 84 GLY A N 1
ATOM 715 C CA . GLY A 1 84 ? 1.733 0.644 -1.320 1.00 91.44 84 GLY A CA 1
ATOM 716 C C . GLY A 1 84 ? 3.084 1.276 -1.664 1.00 91.44 84 GLY A C 1
ATOM 717 O O . GLY A 1 84 ? 3.301 1.676 -2.804 1.00 91.44 84 GLY A O 1
ATOM 718 N N . TRP A 1 85 ? 4.017 1.318 -0.710 1.00 93.00 85 TRP A N 1
ATOM 719 C CA . TRP A 1 85 ? 5.372 1.827 -0.923 1.00 93.00 85 TRP A CA 1
ATOM 720 C C . TRP A 1 85 ? 6.141 0.992 -1.952 1.00 93.00 85 TRP A C 1
ATOM 722 O O . TRP A 1 85 ? 6.694 1.548 -2.899 1.00 93.00 85 TRP A O 1
ATOM 732 N N . ILE A 1 86 ? 6.135 -0.338 -1.814 1.00 93.06 86 ILE A N 1
ATOM 733 C CA . ILE A 1 86 ? 6.795 -1.254 -2.757 1.00 93.06 86 ILE A CA 1
ATOM 734 C C . ILE A 1 86 ? 6.180 -1.124 -4.155 1.00 93.06 86 ILE A C 1
ATOM 736 O O . ILE A 1 86 ? 6.915 -0.998 -5.134 1.00 93.06 86 ILE A O 1
ATOM 740 N N . ALA A 1 87 ? 4.847 -1.100 -4.249 1.00 92.00 87 ALA A N 1
ATOM 741 C CA . ALA A 1 87 ? 4.144 -0.930 -5.516 1.00 92.00 87 ALA A CA 1
ATOM 742 C C . ALA A 1 87 ? 4.519 0.400 -6.190 1.00 92.00 87 ALA A C 1
ATOM 744 O O . ALA A 1 87 ? 4.828 0.420 -7.380 1.00 92.00 87 ALA A O 1
ATOM 745 N N . GLN A 1 88 ? 4.570 1.499 -5.430 1.00 93.12 88 GLN A N 1
ATOM 746 C CA . GLN A 1 88 ? 4.958 2.809 -5.954 1.00 93.12 88 GLN A CA 1
ATOM 747 C C . GLN A 1 88 ? 6.393 2.811 -6.499 1.00 93.12 88 GLN A C 1
ATOM 749 O O . GLN A 1 88 ? 6.640 3.369 -7.565 1.00 93.12 88 GLN A O 1
ATOM 754 N N . TRP A 1 89 ? 7.339 2.175 -5.803 1.00 95.12 89 TRP A N 1
ATOM 755 C CA . TRP A 1 89 ? 8.714 2.052 -6.292 1.00 95.12 89 TRP A CA 1
ATOM 756 C C . TRP A 1 89 ? 8.811 1.193 -7.548 1.00 95.12 89 TRP A C 1
ATOM 758 O O . TRP A 1 89 ? 9.478 1.598 -8.497 1.00 95.12 89 TRP A O 1
ATOM 768 N N . ALA A 1 90 ? 8.114 0.055 -7.586 1.00 93.12 90 ALA A N 1
ATOM 769 C CA . ALA A 1 90 ? 8.060 -0.791 -8.774 1.00 93.12 90 ALA A CA 1
ATOM 770 C C . ALA A 1 90 ? 7.515 -0.016 -9.985 1.00 93.12 90 ALA A C 1
ATOM 772 O O . ALA A 1 90 ? 8.108 -0.052 -11.060 1.00 93.12 90 ALA A O 1
ATOM 773 N N . PHE A 1 91 ? 6.452 0.768 -9.790 1.00 93.25 91 PHE A N 1
ATOM 774 C CA . PHE A 1 91 ? 5.901 1.642 -10.823 1.00 93.25 91 PHE A CA 1
ATOM 775 C C . PHE A 1 91 ? 6.889 2.720 -11.283 1.00 93.25 91 PHE A C 1
ATOM 777 O O . PHE A 1 91 ? 7.064 2.922 -12.483 1.00 93.25 91 PHE A O 1
ATOM 784 N N . ASN A 1 92 ? 7.563 3.394 -10.346 1.00 94.88 92 ASN A N 1
ATOM 785 C CA . ASN A 1 92 ? 8.540 4.432 -10.672 1.00 94.88 92 ASN A CA 1
ATOM 786 C C . ASN A 1 92 ? 9.713 3.863 -11.487 1.00 94.88 92 ASN A C 1
ATOM 788 O O . ASN A 1 92 ? 10.113 4.466 -12.480 1.00 94.88 92 ASN A O 1
ATOM 792 N N . ILE A 1 93 ? 10.240 2.696 -11.100 1.00 93.50 93 ILE A N 1
ATOM 793 C CA . ILE A 1 93 ? 11.326 2.027 -11.829 1.00 93.50 93 ILE A CA 1
ATOM 794 C C . ILE A 1 93 ? 10.851 1.622 -13.227 1.00 93.50 93 ILE A C 1
ATOM 796 O O . ILE A 1 93 ? 11.532 1.919 -14.207 1.00 93.50 93 ILE A O 1
ATOM 800 N N . TYR A 1 94 ? 9.665 1.014 -13.333 1.00 93.56 94 TYR A N 1
ATOM 801 C CA . TYR A 1 94 ? 9.052 0.689 -14.620 1.00 93.56 94 TYR A CA 1
ATOM 802 C C . TYR A 1 94 ? 8.958 1.916 -15.538 1.00 93.56 94 TYR A C 1
ATOM 804 O O . TYR A 1 94 ? 9.400 1.847 -16.682 1.00 93.56 94 TYR A O 1
ATOM 812 N N . LEU A 1 95 ? 8.442 3.048 -15.042 1.00 94.56 95 LEU A N 1
ATOM 813 C CA . LEU A 1 95 ? 8.313 4.271 -15.837 1.00 94.56 95 LEU A CA 1
ATOM 814 C C . LEU A 1 95 ? 9.661 4.802 -16.321 1.00 94.56 95 LEU A C 1
ATOM 816 O O . LEU A 1 95 ? 9.780 5.176 -17.485 1.00 94.56 95 LEU A O 1
ATOM 820 N N . VAL A 1 96 ? 10.675 4.829 -15.454 1.00 94.75 96 VAL A N 1
ATOM 821 C CA . VAL A 1 96 ? 12.022 5.283 -15.831 1.00 94.75 96 VAL A CA 1
ATOM 822 C C . VAL A 1 96 ? 12.600 4.397 -16.936 1.00 94.75 96 VAL A C 1
ATOM 824 O O . VAL A 1 96 ? 13.114 4.916 -17.927 1.00 94.75 96 VAL A O 1
ATOM 827 N N . LEU A 1 97 ? 12.473 3.074 -16.805 1.00 92.19 97 LEU A N 1
ATOM 828 C CA . LEU A 1 97 ? 12.952 2.126 -17.814 1.00 92.19 97 LEU A CA 1
ATOM 829 C C . LEU A 1 97 ? 12.168 2.239 -19.125 1.00 92.19 97 LEU A C 1
ATOM 831 O O . LEU A 1 97 ? 12.766 2.198 -20.197 1.00 92.19 97 LEU A O 1
ATOM 835 N N . LEU A 1 98 ? 10.849 2.435 -19.057 1.00 91.88 98 LEU A N 1
ATOM 836 C CA . LEU A 1 98 ? 10.009 2.646 -20.233 1.00 91.88 98 LEU A CA 1
ATOM 837 C C . LEU A 1 98 ? 10.412 3.926 -20.976 1.00 91.88 98 LEU A C 1
ATOM 839 O O . LEU A 1 98 ? 10.594 3.890 -22.188 1.00 91.88 98 LEU A O 1
ATOM 843 N N . ILE A 1 99 ? 10.588 5.042 -20.262 1.00 93.38 99 ILE A N 1
ATOM 844 C CA . ILE A 1 99 ? 11.033 6.313 -20.850 1.00 93.38 99 ILE A CA 1
ATOM 845 C C . ILE A 1 99 ? 12.408 6.138 -21.494 1.00 93.38 99 ILE A C 1
ATOM 847 O O . ILE A 1 99 ? 12.608 6.581 -22.620 1.00 93.38 99 ILE A O 1
ATOM 851 N N . PHE A 1 100 ? 13.336 5.451 -20.824 1.00 92.12 100 PHE A N 1
ATOM 852 C CA . PHE A 1 100 ? 14.645 5.145 -21.394 1.00 92.12 100 PHE A CA 1
ATOM 853 C C . PHE A 1 100 ? 14.522 4.352 -22.704 1.00 92.12 100 PHE A C 1
ATOM 855 O O . PHE A 1 100 ? 15.124 4.725 -23.708 1.00 92.12 100 PHE A O 1
ATOM 862 N N . VAL A 1 101 ? 13.695 3.303 -22.732 1.00 89.94 101 VAL A N 1
ATOM 863 C CA . VAL A 1 101 ? 13.444 2.543 -23.964 1.00 89.94 101 VAL A CA 1
ATOM 864 C C . VAL A 1 101 ? 12.828 3.436 -25.041 1.00 89.94 101 VAL A C 1
ATOM 866 O O . VAL A 1 101 ? 13.254 3.356 -26.180 1.00 89.94 101 VAL A O 1
ATOM 869 N N . LEU A 1 102 ? 11.872 4.306 -24.717 1.00 89.50 102 LEU A N 1
ATOM 870 C CA . LEU A 1 102 ? 11.220 5.175 -25.704 1.00 89.50 102 LEU A CA 1
ATOM 871 C C . LEU A 1 102 ? 12.145 6.257 -26.280 1.00 89.50 102 LEU A C 1
ATOM 873 O O . LEU A 1 102 ? 12.00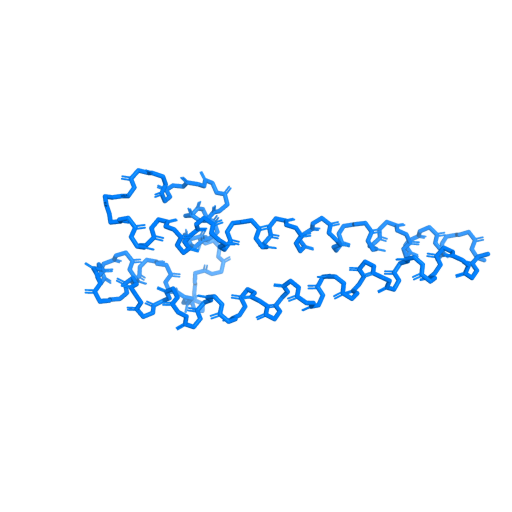1 6.604 -27.446 1.00 89.50 102 LEU A O 1
ATOM 877 N N . VAL A 1 103 ? 13.064 6.798 -25.477 1.00 92.38 103 VAL A N 1
ATOM 878 C CA . VAL A 1 103 ? 13.968 7.887 -25.889 1.00 92.38 103 VAL A CA 1
ATOM 879 C C . VAL A 1 103 ? 15.154 7.375 -26.705 1.00 92.38 103 VAL A C 1
ATOM 881 O O . VAL A 1 103 ? 15.602 8.064 -27.617 1.00 92.38 103 VAL A O 1
ATOM 884 N N . PHE A 1 104 ? 15.681 6.196 -26.371 1.00 87.69 104 PHE A N 1
ATOM 885 C CA . PHE A 1 104 ? 16.924 5.679 -26.955 1.00 87.69 104 PHE A CA 1
ATOM 886 C C . PHE A 1 104 ? 16.717 4.542 -27.968 1.00 87.69 104 PHE A C 1
ATOM 888 O O . PHE A 1 104 ? 17.704 3.967 -28.432 1.00 87.69 104 PHE A O 1
ATOM 895 N N . ARG A 1 105 ? 15.465 4.161 -28.253 1.00 68.19 105 ARG A N 1
ATOM 896 C CA . ARG A 1 105 ? 15.124 3.138 -29.254 1.00 68.19 105 ARG A CA 1
ATOM 897 C C . ARG A 1 105 ? 15.191 3.680 -30.673 1.00 68.19 105 ARG A C 1
ATOM 899 O O . ARG A 1 105 ? 14.787 4.841 -30.883 1.00 68.19 105 ARG A O 1
#

Secondary structure (DSSP, 8-state):
-HHHHHHHHHHHHHHHHHHHHHHHHHHHHHHHHHHH-HHHHHHHS--TT-SS--HHHHHHHT-GGGG-S-HHHHHHHHHHHHHHHHHHHHHHHHHHHHHHHHHH-

Sequence (105 aa):
MDYVFDIALVFAGAFAIGLIITVFLWFKFFPLVKNTDPELYQQLRFRAWSLFNKPYMNFIFKKEFQGYLNESVRKHALALYWVGWIAQWAFNIYLVLLIFVLVFR

Organism: NCBI:txid859059

Radius of gyration: 16.96 Å; chains: 1; bounding box: 34×25×49 Å

pLDDT: mean 87.61, std 10.91, range [46.47, 95.44]